Protein AF-A0A453IRC7-F1 (afdb_monomer)

pLDDT: mean 79.13, std 9.06, range [47.94, 93.06]

Secondary structure (DSSP, 8-state):
----SHHHHHHHHHHHHHHHHHSHHHHHHS-HHHHHHHHHHHHHHH--HHHHHHHHHH-HHHHHHHHHHHHHHHHH-HHHHHHHHHHHHHHHHHHHH-

Foldseek 3Di:
DDDPDPVVVVVVVVVVVVCCVVCVVVVVVPPVVVVVVVVVVVVVVVDDVVVLVVCVVPDVQLNVLVVQLVVCCVPPNNVRSVVSSCVSVVVVVVVVVD

Solvent-accessible surface area (backbone atoms only — not comparable to full-atom values): 5596 Å² total; per-residue (Å²): 142,84,72,94,45,75,66,51,57,52,52,51,52,52,50,53,53,50,44,56,71,72,38,46,72,55,58,73,70,49,56,68,67,58,58,50,50,53,50,52,52,52,52,56,71,66,58,57,63,67,60,56,52,51,41,53,73,74,37,68,65,62,40,50,34,53,52,48,19,54,52,27,31,76,74,70,36,64,70,54,7,49,53,53,31,52,52,49,53,55,52,49,56,54,64,77,75,107

InterPro domains:
  IPR001902 SLC26A/SulP transporter [PTHR11814] (1-95)
  IPR011547 SLC26A/SulP transporter domain [PF00916] (1-67)

Mean predicted aligned error: 9.51 Å

Structure (mmCIF, N/CA/C/O backbone):
data_AF-A0A453IRC7-F1
#
_entry.id   AF-A0A453IRC7-F1
#
loop_
_atom_site.group_PDB
_atom_site.id
_atom_site.type_symbol
_atom_site.label_atom_id
_atom_site.label_alt_id
_atom_site.label_comp_id
_atom_site.label_asym_id
_atom_site.label_entity_id
_atom_site.label_seq_id
_atom_site.pdbx_PDB_ins_code
_atom_site.Cartn_x
_atom_site.Cartn_y
_atom_site.Cartn_z
_atom_site.occupancy
_atom_site.B_iso_or_equiv
_atom_site.auth_seq_id
_atom_site.auth_comp_id
_atom_site.auth_asym_id
_atom_site.auth_atom_id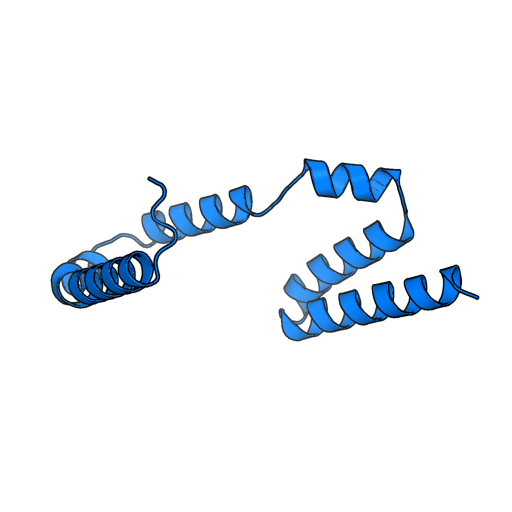
_atom_site.pdbx_PDB_model_num
ATOM 1 N N . ALA A 1 1 ? 6.939 -11.028 17.609 1.00 51.56 1 ALA A N 1
ATOM 2 C CA . ALA A 1 1 ? 5.668 -11.768 17.472 1.00 51.56 1 ALA A CA 1
ATOM 3 C C . ALA A 1 1 ? 5.768 -12.652 16.233 1.00 51.56 1 ALA A C 1
ATOM 5 O O . ALA A 1 1 ? 5.723 -12.138 15.128 1.00 51.56 1 ALA A O 1
ATOM 6 N N . GLY A 1 2 ? 6.063 -13.942 16.407 1.00 52.72 2 GLY A N 1
ATOM 7 C CA . GLY A 1 2 ? 6.517 -14.823 15.322 1.00 52.72 2 GLY A CA 1
ATOM 8 C C . GLY A 1 2 ? 5.947 -16.233 15.419 1.00 52.72 2 GLY A C 1
ATOM 9 O O . GLY A 1 2 ? 6.698 -17.199 15.374 1.00 52.72 2 GLY A O 1
ATOM 10 N N . CYS A 1 3 ? 4.629 -16.365 15.572 1.00 47.94 3 CYS A N 1
ATOM 11 C CA . CYS A 1 3 ? 3.955 -17.655 15.426 1.00 47.94 3 CYS A CA 1
ATOM 12 C C . CYS A 1 3 ? 3.404 -17.783 14.000 1.00 47.94 3 CYS A C 1
ATOM 14 O O . CYS A 1 3 ? 2.348 -17.252 13.681 1.00 47.94 3 CYS A O 1
ATOM 16 N N . LYS A 1 4 ? 4.130 -18.507 13.140 1.00 61.62 4 LYS A N 1
ATOM 17 C CA . LYS A 1 4 ? 3.727 -18.886 11.770 1.00 61.62 4 LYS A CA 1
ATOM 18 C C . LYS A 1 4 ? 2.777 -20.099 11.752 1.00 61.62 4 LYS A C 1
ATOM 20 O O . LYS A 1 4 ? 2.885 -20.963 10.889 1.00 61.62 4 LYS A O 1
ATOM 25 N N . THR A 1 5 ? 1.890 -20.230 12.734 1.00 78.25 5 THR A N 1
ATOM 26 C CA . THR A 1 5 ? 0.959 -21.367 12.809 1.00 78.25 5 THR A CA 1
ATOM 27 C C . THR A 1 5 ? -0.432 -20.943 12.352 1.00 78.25 5 THR A C 1
ATOM 29 O O . THR A 1 5 ? -0.856 -19.817 12.604 1.00 78.25 5 THR A O 1
ATOM 32 N N . ALA A 1 6 ? -1.172 -21.851 11.704 1.00 73.75 6 ALA A N 1
ATOM 33 C CA . ALA A 1 6 ? -2.551 -21.607 11.255 1.00 73.75 6 ALA A CA 1
ATOM 34 C C . ALA A 1 6 ? -3.465 -21.118 12.397 1.00 73.75 6 ALA A C 1
ATOM 36 O O . ALA A 1 6 ? -4.369 -20.316 12.178 1.00 73.75 6 ALA A O 1
ATOM 37 N N . ILE A 1 7 ? -3.155 -21.526 13.631 1.00 79.88 7 ILE A N 1
ATOM 38 C CA . ILE A 1 7 ? -3.826 -21.092 14.860 1.00 79.88 7 ILE A CA 1
ATOM 39 C C . ILE A 1 7 ? -3.727 -19.566 15.041 1.00 79.88 7 ILE A C 1
ATOM 41 O O . ILE A 1 7 ? -4.702 -18.948 15.452 1.00 79.88 7 ILE A O 1
ATOM 45 N N . SER A 1 8 ? -2.610 -18.928 14.671 1.00 81.00 8 SER A N 1
ATOM 46 C CA . SER A 1 8 ? -2.466 -17.465 14.746 1.00 81.00 8 SER A CA 1
ATOM 47 C C . SER A 1 8 ? -3.433 -16.739 13.809 1.00 81.00 8 SER A C 1
ATOM 49 O O . SER A 1 8 ? -3.982 -15.706 14.186 1.00 81.00 8 SER A O 1
ATOM 51 N N . ASN A 1 9 ? -3.664 -17.275 12.606 1.00 85.19 9 ASN A N 1
ATOM 52 C CA . ASN A 1 9 ? -4.616 -16.685 11.664 1.00 85.19 9 ASN A CA 1
ATOM 53 C C . ASN A 1 9 ? -6.060 -16.863 12.157 1.00 85.19 9 ASN A C 1
ATOM 55 O O . ASN A 1 9 ? -6.867 -15.942 12.078 1.00 85.19 9 ASN A O 1
ATOM 59 N N . VAL A 1 10 ? -6.365 -18.025 12.744 1.00 87.62 10 VAL A N 1
ATOM 60 C CA . VAL A 1 10 ? -7.675 -18.300 13.353 1.00 87.62 10 VAL A CA 1
ATOM 61 C C . VAL A 1 10 ? -7.948 -17.350 14.521 1.00 87.62 10 VAL A C 1
ATOM 63 O O . VAL A 1 10 ? -9.015 -16.747 14.575 1.00 87.62 10 VAL A O 1
ATOM 66 N N . VAL A 1 11 ? -6.982 -17.149 15.423 1.00 89.25 11 VAL A N 1
ATOM 67 C CA . VAL A 1 11 ? -7.125 -16.203 16.543 1.00 89.25 11 VAL A CA 1
ATOM 68 C C . VAL A 1 11 ? -7.306 -14.774 16.032 1.0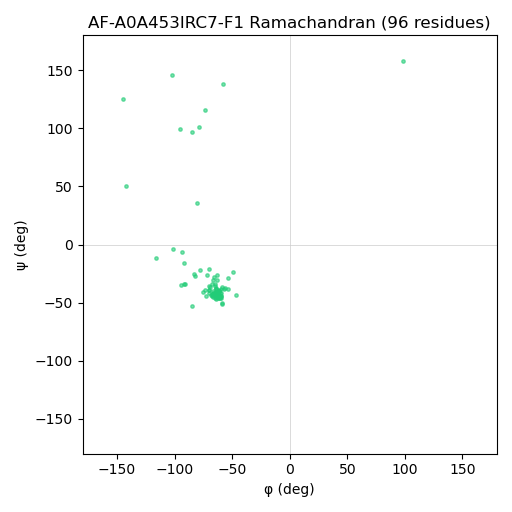0 89.25 11 VAL A C 1
ATOM 70 O O . VAL A 1 11 ? -8.190 -14.073 16.516 1.00 89.25 11 VAL A O 1
ATOM 73 N N . MET A 1 12 ? -6.539 -14.349 15.024 1.00 88.88 12 MET A N 1
ATOM 74 C CA . MET A 1 12 ? -6.701 -13.025 14.417 1.00 88.88 12 MET A CA 1
ATOM 75 C C . MET A 1 12 ? -8.104 -12.842 13.821 1.00 88.88 12 MET A C 1
ATOM 77 O O . MET A 1 12 ? -8.748 -11.832 14.094 1.00 88.88 12 MET A O 1
ATOM 81 N N . ALA A 1 13 ? -8.610 -13.825 13.072 1.00 88.56 13 ALA A N 1
ATOM 82 C CA . ALA A 1 13 ? -9.948 -13.778 12.487 1.00 88.56 13 ALA A CA 1
ATOM 83 C C . ALA A 1 13 ? -11.055 -13.742 13.555 1.00 88.56 13 ALA A C 1
ATOM 85 O O . ALA A 1 13 ? -11.992 -12.954 13.436 1.00 88.56 13 ALA A O 1
ATOM 86 N N . ILE A 1 14 ? -10.929 -14.535 14.627 1.00 91.38 14 ILE A N 1
ATOM 87 C CA . ILE A 1 14 ? -11.872 -14.531 15.757 1.00 91.38 14 ILE A CA 1
ATOM 88 C C . ILE A 1 14 ? -11.873 -13.167 16.451 1.00 91.38 14 ILE A C 1
ATOM 90 O O . ILE A 1 14 ? -12.941 -12.624 16.727 1.00 91.38 14 ILE A O 1
ATOM 94 N N . VAL A 1 15 ? -10.695 -12.589 16.698 1.00 90.25 15 VAL A N 1
ATOM 95 C CA . VAL A 1 15 ? -10.566 -11.259 17.305 1.00 90.25 15 VAL A CA 1
ATOM 96 C C . VAL A 1 15 ? -11.195 -10.193 16.409 1.00 90.25 15 VAL A C 1
ATOM 98 O O . VAL A 1 15 ? -11.966 -9.384 16.911 1.00 90.25 15 VAL A O 1
ATOM 101 N N . VAL A 1 16 ? -10.940 -10.216 15.096 1.00 89.25 16 VAL A N 1
ATOM 102 C CA . VAL A 1 16 ? -11.569 -9.292 14.133 1.00 89.25 16 VAL A CA 1
ATOM 103 C C . VAL A 1 16 ? -13.091 -9.465 14.099 1.00 89.25 16 VAL A C 1
ATOM 105 O O . VAL A 1 16 ? -13.827 -8.484 14.046 1.00 89.25 16 VAL A O 1
ATOM 108 N N . MET A 1 17 ? -13.595 -10.696 14.169 1.00 87.69 17 MET A N 1
ATOM 109 C CA . MET A 1 17 ? -15.036 -10.946 14.200 1.00 87.69 17 MET A CA 1
ATOM 110 C C . MET A 1 17 ? -15.680 -10.424 15.492 1.00 87.69 17 MET A C 1
ATOM 112 O O . MET A 1 17 ? -16.732 -9.789 15.442 1.00 87.69 17 MET A O 1
ATOM 116 N N . LEU A 1 18 ? -15.030 -10.628 16.640 1.00 87.38 18 LEU A N 1
ATOM 117 C CA . LEU A 1 18 ? -15.461 -10.084 17.930 1.00 87.38 18 LEU A CA 1
ATOM 118 C C . LEU A 1 18 ? -15.422 -8.554 17.952 1.00 87.38 18 LEU A C 1
ATOM 120 O O . LEU A 1 18 ? -16.373 -7.939 18.436 1.00 87.38 18 LEU A O 1
ATOM 124 N N . THR A 1 19 ? -14.375 -7.924 17.411 1.00 86.19 19 THR A N 1
ATOM 125 C CA . THR A 1 19 ? -14.312 -6.459 17.328 1.00 86.19 19 THR A CA 1
ATOM 126 C C . THR A 1 19 ? -15.398 -5.922 16.408 1.00 86.19 19 THR A C 1
ATOM 128 O O . THR A 1 19 ? -16.080 -4.978 16.782 1.00 86.19 19 THR A O 1
ATOM 131 N N . LEU A 1 20 ? -15.659 -6.547 15.261 1.00 82.50 20 LEU A N 1
ATOM 132 C CA . LEU A 1 20 ? -16.749 -6.125 14.384 1.00 82.50 20 LEU A CA 1
ATOM 133 C C . LEU A 1 20 ? -18.134 -6.254 15.025 1.00 82.50 20 LEU A C 1
ATOM 135 O O . LEU A 1 20 ? -19.009 -5.499 14.625 1.00 82.50 20 LEU A O 1
ATOM 139 N N . LEU A 1 21 ? -18.344 -7.150 15.996 1.00 81.81 21 LEU A N 1
ATOM 140 C CA . LEU A 1 21 ? -19.643 -7.385 16.650 1.00 81.81 21 LEU A CA 1
ATOM 141 C C . LEU A 1 21 ? -19.838 -6.534 17.923 1.00 81.81 21 LEU A C 1
ATOM 143 O O . LEU A 1 21 ? -20.946 -6.081 18.195 1.00 81.81 21 LEU A O 1
ATOM 147 N N . LEU A 1 22 ? -18.766 -6.272 18.684 1.00 76.94 22 LEU A N 1
ATOM 148 C CA . LEU A 1 22 ? -18.784 -5.430 19.896 1.00 76.94 22 LEU A CA 1
ATOM 149 C C . LEU A 1 22 ? -18.494 -3.945 19.619 1.00 76.94 22 LEU A C 1
ATOM 151 O O . LEU A 1 22 ? -19.026 -3.072 20.301 1.00 76.94 22 LEU A O 1
ATOM 155 N N . VAL A 1 23 ? -17.636 -3.648 18.640 1.00 73.31 23 VAL A N 1
ATOM 156 C CA . VAL A 1 23 ? -17.113 -2.303 18.322 1.00 73.31 23 VAL A CA 1
ATOM 157 C C . VAL A 1 23 ? -17.839 -1.693 17.111 1.00 73.31 23 VAL A C 1
ATOM 159 O O . VAL A 1 23 ? -17.639 -0.522 16.806 1.00 73.31 23 VAL A O 1
ATOM 162 N N . THR A 1 24 ? -18.761 -2.405 16.450 1.00 70.88 24 THR A N 1
ATOM 163 C CA . THR A 1 24 ? -19.663 -1.826 15.426 1.00 70.88 24 THR A CA 1
ATOM 164 C C . THR A 1 24 ? -20.324 -0.503 15.838 1.00 70.88 24 THR A C 1
ATOM 166 O O . THR A 1 24 ? -20.336 0.414 15.012 1.00 70.88 24 THR A O 1
ATOM 169 N N . PRO A 1 25 ? -20.846 -0.326 17.076 1.00 66.06 25 PRO A N 1
ATOM 170 C CA . PRO A 1 25 ? -21.391 0.969 17.482 1.00 66.06 25 PRO A CA 1
ATOM 171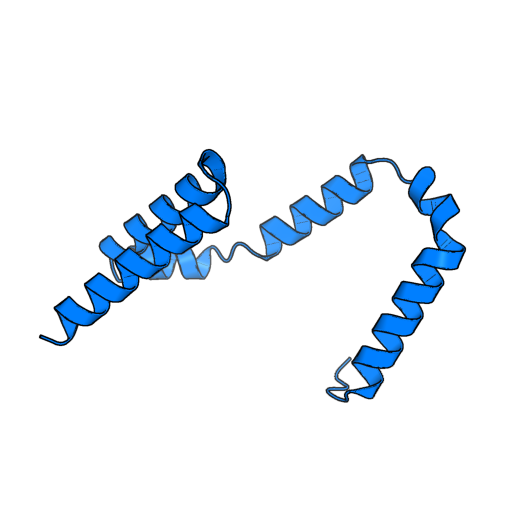 C C . PRO A 1 25 ? -20.314 2.060 17.535 1.00 66.06 25 PRO A C 1
ATOM 173 O O . PRO A 1 25 ? -20.592 3.194 17.162 1.00 66.06 25 PRO A O 1
ATOM 176 N N . LEU A 1 26 ? -19.077 1.724 17.910 1.00 63.53 26 LEU A N 1
ATOM 177 C CA . LEU A 1 26 ? -17.927 2.637 17.933 1.00 63.53 26 LEU A CA 1
ATOM 178 C C . LEU A 1 26 ? -17.450 3.023 16.522 1.00 63.53 26 LEU A C 1
ATOM 180 O O . LEU A 1 26 ? -17.105 4.183 16.299 1.00 63.53 26 LEU A O 1
ATOM 184 N N . PHE A 1 27 ? -17.503 2.112 15.543 1.00 60.16 27 PHE A N 1
ATOM 185 C CA . PHE A 1 27 ? -17.183 2.431 14.142 1.00 60.16 27 PHE A CA 1
ATOM 186 C C . PHE A 1 27 ? -18.142 3.466 13.540 1.00 60.16 27 PHE A C 1
ATOM 188 O O . PHE A 1 27 ? -17.712 4.283 12.732 1.00 60.16 27 PHE A O 1
ATOM 195 N N . LYS A 1 28 ? -19.407 3.511 13.982 1.00 64.50 28 LYS A N 1
ATOM 196 C CA . LYS A 1 28 ? -20.367 4.540 13.545 1.00 64.50 28 LYS A CA 1
ATOM 197 C C . LYS A 1 28 ? -19.999 5.950 14.031 1.00 64.50 28 LYS A C 1
ATOM 199 O O . LYS A 1 28 ? -20.304 6.924 13.352 1.00 64.50 28 LYS A O 1
ATOM 204 N N . TYR A 1 29 ? -19.354 6.056 15.193 1.00 64.31 29 TYR A N 1
ATOM 205 C CA . TYR A 1 29 ? -18.889 7.328 15.763 1.00 64.31 29 TYR A CA 1
ATOM 206 C C . TYR A 1 29 ? -17.446 7.664 15.394 1.00 64.31 29 TYR A C 1
ATOM 208 O O . TYR A 1 29 ? -16.971 8.752 15.718 1.00 64.31 29 TYR A O 1
ATOM 216 N N . THR A 1 30 ? -16.735 6.747 14.738 1.00 67.31 30 THR A N 1
ATOM 217 C CA . THR A 1 30 ? -15.360 6.994 14.323 1.00 67.31 30 THR A CA 1
ATOM 218 C C . THR A 1 30 ? -15.397 7.969 13.148 1.00 67.31 30 THR A C 1
ATOM 220 O O . THR A 1 30 ? -15.949 7.630 12.101 1.00 67.31 30 THR A O 1
ATOM 223 N N . PRO A 1 31 ? -14.851 9.190 13.285 1.00 77.44 31 PRO A N 1
ATOM 224 C CA . PRO A 1 31 ? -14.831 10.140 12.186 1.00 77.44 31 PRO A CA 1
ATOM 225 C C . PRO A 1 31 ? -14.110 9.529 10.983 1.00 77.44 31 PRO A C 1
ATOM 227 O O . PRO A 1 31 ? -13.034 8.942 11.132 1.00 77.44 31 PRO A O 1
ATOM 230 N N . ASN A 1 32 ? -14.662 9.738 9.783 1.00 81.44 32 ASN A N 1
ATOM 231 C CA . ASN A 1 32 ? -14.064 9.307 8.510 1.00 81.44 32 ASN A CA 1
ATOM 232 C C . A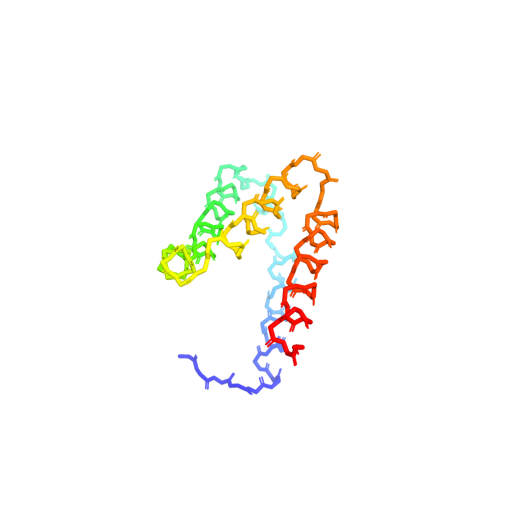SN A 1 32 ? -12.585 9.718 8.375 1.00 81.44 32 ASN A C 1
ATOM 234 O O . ASN A 1 32 ? -11.829 9.064 7.664 1.00 81.44 32 ASN A O 1
ATOM 238 N N . ALA A 1 33 ? -12.158 10.761 9.093 1.00 86.19 33 ALA A N 1
ATOM 239 C CA . ALA A 1 33 ? -10.769 11.195 9.189 1.00 86.19 33 ALA A CA 1
ATOM 240 C C . ALA A 1 33 ? -9.808 10.100 9.692 1.00 86.19 33 ALA A C 1
ATOM 242 O O . ALA A 1 33 ? -8.694 9.989 9.185 1.00 86.19 33 ALA A O 1
ATOM 243 N N . ILE A 1 34 ? -10.220 9.269 10.656 1.00 89.56 34 ILE A N 1
ATOM 244 C CA . ILE A 1 34 ? -9.360 8.2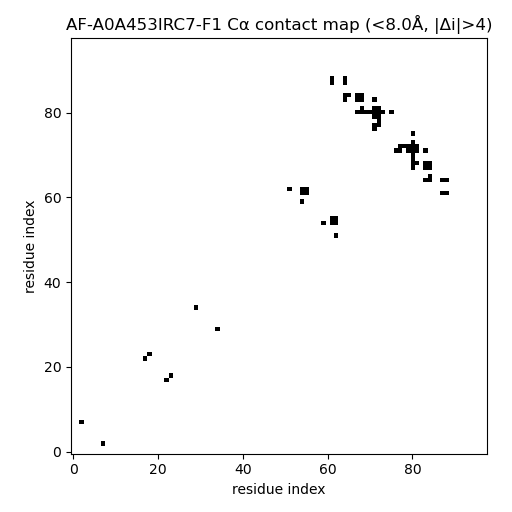10 11.208 1.00 89.56 34 ILE A CA 1
ATOM 245 C C . ILE A 1 34 ? -9.205 7.078 10.193 1.00 89.56 34 ILE A C 1
ATOM 247 O O . ILE A 1 34 ? -8.085 6.638 9.940 1.00 89.56 34 ILE A O 1
ATOM 251 N N . LEU A 1 35 ? -10.302 6.653 9.556 1.00 89.25 35 LEU A N 1
ATOM 252 C CA . LEU A 1 35 ? -10.244 5.634 8.503 1.00 89.25 35 LEU A CA 1
ATOM 253 C C . LEU A 1 35 ? -9.407 6.123 7.315 1.00 89.25 35 LEU A C 1
ATOM 255 O O . LEU A 1 35 ? -8.559 5.383 6.824 1.00 89.25 35 LEU A O 1
ATOM 259 N N . ALA A 1 36 ? -9.587 7.380 6.899 1.00 89.81 36 ALA A N 1
ATOM 260 C CA . ALA A 1 36 ? -8.795 7.981 5.830 1.00 89.81 36 ALA A CA 1
ATOM 261 C C . ALA A 1 36 ? -7.297 8.011 6.172 1.00 89.81 36 ALA A C 1
ATOM 263 O O . ALA A 1 36 ? -6.477 7.632 5.341 1.00 89.81 36 ALA A O 1
ATOM 264 N N . SER A 1 37 ? -6.937 8.389 7.403 1.00 92.25 37 SER A N 1
ATOM 265 C CA . SER A 1 37 ? -5.544 8.395 7.869 1.00 92.25 37 SER A CA 1
ATOM 266 C C . SER A 1 37 ? -4.906 7.001 7.816 1.00 92.25 37 SER A C 1
ATOM 268 O O . SER A 1 37 ? -3.798 6.843 7.304 1.00 92.25 37 SER A O 1
ATOM 270 N N . ILE A 1 38 ? -5.632 5.967 8.261 1.00 92.50 38 ILE A N 1
ATOM 271 C CA . ILE A 1 38 ? -5.158 4.576 8.210 1.00 92.50 38 ILE A CA 1
ATOM 272 C C . ILE A 1 38 ? -4.942 4.124 6.759 1.00 92.50 38 ILE A C 1
ATOM 274 O O . ILE A 1 38 ? -3.910 3.523 6.464 1.00 92.50 38 ILE A O 1
ATOM 278 N N . ILE A 1 39 ? -5.873 4.437 5.851 1.00 92.25 39 ILE A N 1
ATOM 279 C CA . ILE A 1 39 ? -5.755 4.082 4.428 1.00 92.25 39 ILE A CA 1
ATOM 280 C C . ILE A 1 39 ? -4.556 4.792 3.790 1.00 92.25 39 ILE A C 1
ATOM 282 O O . ILE A 1 39 ? -3.759 4.140 3.121 1.00 92.25 39 ILE A O 1
ATOM 286 N N . ILE A 1 40 ? -4.385 6.098 4.019 1.00 93.06 40 ILE A N 1
ATOM 287 C CA . ILE A 1 40 ? -3.255 6.861 3.467 1.00 93.06 40 ILE A CA 1
ATOM 288 C C . ILE A 1 40 ? -1.929 6.282 3.967 1.00 93.06 40 ILE A C 1
ATOM 290 O O . ILE A 1 40 ? -1.037 6.033 3.161 1.00 93.06 40 ILE A O 1
ATOM 294 N N . ASN A 1 41 ? -1.809 6.000 5.266 1.00 92.62 41 ASN A N 1
ATOM 295 C CA . ASN A 1 41 ? -0.600 5.396 5.822 1.00 92.62 41 ASN A CA 1
ATOM 296 C C . ASN A 1 41 ? -0.323 4.001 5.233 1.00 92.62 41 ASN A C 1
ATOM 298 O O . ASN A 1 41 ? 0.819 3.684 4.911 1.00 92.62 41 ASN A O 1
ATOM 302 N N . ALA A 1 42 ? -1.361 3.181 5.044 1.00 92.50 42 ALA A N 1
ATOM 303 C CA . ALA A 1 42 ? -1.225 1.866 4.425 1.00 92.50 42 ALA A CA 1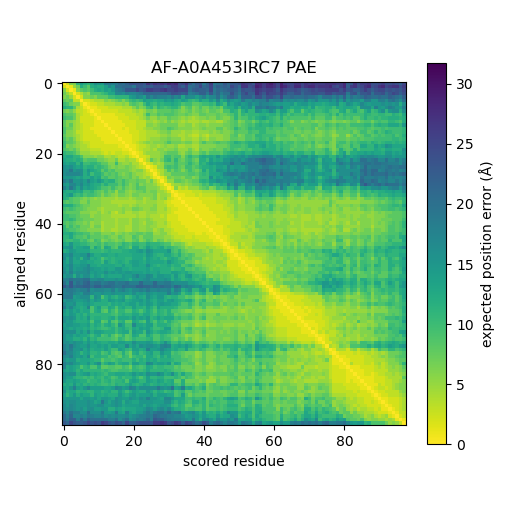
ATOM 304 C C . ALA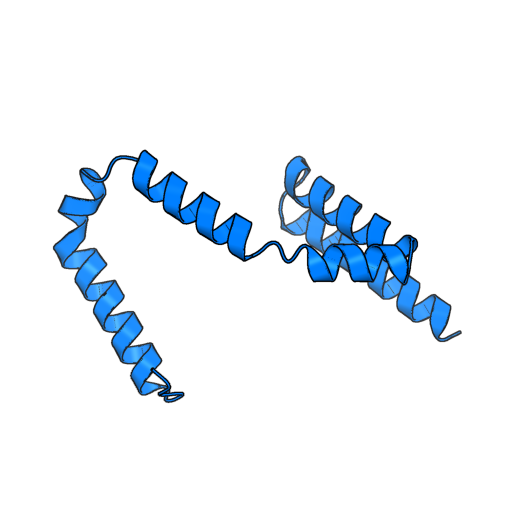 A 1 42 ? -0.756 1.957 2.963 1.00 92.50 42 ALA A C 1
ATOM 306 O O . ALA A 1 42 ? 0.135 1.210 2.568 1.00 92.50 42 ALA A O 1
ATOM 307 N N . VAL A 1 43 ? -1.303 2.889 2.173 1.00 88.62 43 VAL A N 1
ATOM 308 C CA . VAL A 1 43 ? -0.889 3.105 0.776 1.00 88.62 43 VAL A CA 1
ATOM 309 C C . VAL A 1 43 ? 0.541 3.631 0.706 1.00 88.62 43 VAL A C 1
ATOM 311 O O . VAL A 1 43 ? 1.337 3.110 -0.067 1.00 88.62 43 VAL A O 1
ATOM 314 N N . VAL A 1 44 ? 0.902 4.614 1.536 1.00 88.00 44 VAL A N 1
ATOM 315 C CA . VAL A 1 44 ? 2.269 5.158 1.579 1.00 88.00 44 VAL A CA 1
ATOM 316 C C . VAL A 1 44 ? 3.275 4.081 1.983 1.00 88.00 44 VAL A C 1
ATOM 318 O O . VAL A 1 44 ? 4.339 4.000 1.381 1.00 88.00 44 VAL A O 1
ATOM 321 N N . SER A 1 45 ? 2.928 3.220 2.943 1.00 86.56 45 SER A N 1
ATOM 322 C CA . SER A 1 45 ? 3.781 2.099 3.348 1.00 86.56 45 SER A CA 1
ATOM 323 C C . SER A 1 45 ? 3.886 0.996 2.291 1.00 86.56 45 SER A C 1
ATOM 325 O O . SER A 1 45 ? 4.815 0.196 2.364 1.00 86.56 45 SER A O 1
ATOM 327 N N . LEU A 1 46 ? 2.936 0.911 1.357 1.00 85.31 46 LEU A N 1
ATOM 328 C CA . LEU A 1 46 ? 2.966 -0.057 0.262 1.00 85.31 46 LEU A CA 1
ATOM 329 C C . LEU A 1 46 ? 3.831 0.429 -0.913 1.00 85.31 46 LEU A C 1
ATOM 331 O O . LEU A 1 46 ? 4.341 -0.391 -1.673 1.00 85.31 46 LEU A O 1
ATOM 335 N N . VAL A 1 47 ? 3.995 1.748 -1.073 1.00 81.75 47 VAL A N 1
ATOM 336 C CA . VAL A 1 47 ? 4.836 2.336 -2.124 1.00 81.75 47 VAL A CA 1
ATOM 337 C C . VAL A 1 47 ? 6.305 2.249 -1.716 1.00 81.75 47 VAL A C 1
ATOM 339 O O . VAL A 1 47 ? 6.815 3.062 -0.947 1.00 81.75 47 VAL A O 1
ATOM 342 N N . ASP A 1 48 ? 6.997 1.262 -2.277 1.00 82.44 48 ASP A N 1
ATOM 343 C CA . ASP A 1 48 ? 8.438 1.098 -2.127 1.00 82.44 48 ASP A CA 1
ATOM 344 C C . ASP A 1 48 ? 9.186 1.953 -3.169 1.00 82.44 48 ASP A C 1
ATOM 346 O O . ASP A 1 48 ? 9.335 1.594 -4.342 1.00 82.44 48 ASP A O 1
ATOM 350 N N . TYR A 1 49 ? 9.624 3.139 -2.740 1.00 78.50 49 TYR A N 1
ATOM 351 C CA . TYR A 1 49 ? 10.352 4.083 -3.594 1.00 78.50 49 TYR A CA 1
ATOM 352 C C . TYR A 1 49 ? 11.725 3.559 -4.037 1.00 78.50 49 TYR A C 1
ATOM 354 O O . TYR A 1 49 ? 12.208 3.939 -5.106 1.00 78.50 49 TYR A O 1
ATOM 362 N N . GLU A 1 50 ? 12.356 2.694 -3.240 1.00 78.50 50 GLU A N 1
ATOM 363 C CA . GLU A 1 50 ? 13.669 2.123 -3.543 1.00 78.50 50 GLU A CA 1
ATOM 364 C C . GLU A 1 50 ? 13.573 1.186 -4.751 1.00 78.50 50 GLU A C 1
ATOM 366 O O . GLU A 1 50 ? 14.349 1.303 -5.704 1.00 78.50 50 GLU A O 1
ATOM 371 N N .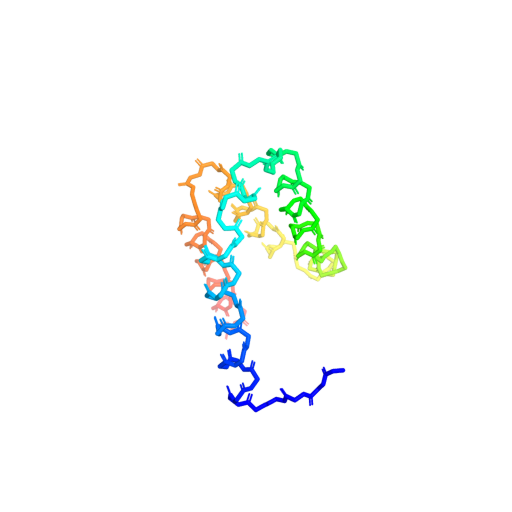 THR A 1 51 ? 12.535 0.347 -4.772 1.00 74.00 51 THR A N 1
ATOM 372 C CA . THR A 1 51 ? 12.217 -0.540 -5.897 1.00 74.00 51 THR A CA 1
ATOM 373 C C . THR A 1 51 ? 11.913 0.265 -7.164 1.00 74.00 51 THR A C 1
ATOM 375 O O . THR A 1 51 ? 12.441 -0.044 -8.233 1.00 74.00 51 THR A O 1
ATOM 378 N N . ALA A 1 52 ? 11.126 1.341 -7.064 1.00 75.88 52 ALA A N 1
ATOM 379 C CA . ALA A 1 52 ? 10.812 2.197 -8.212 1.00 75.88 52 ALA A CA 1
ATOM 380 C C . ALA A 1 52 ? 12.068 2.853 -8.821 1.00 75.88 52 ALA A C 1
ATOM 382 O O . ALA A 1 52 ? 12.204 2.924 -10.046 1.00 75.88 52 ALA A O 1
ATOM 383 N N . TYR A 1 53 ? 13.007 3.299 -7.981 1.00 76.75 53 TYR A N 1
ATOM 384 C CA . TYR A 1 53 ? 14.267 3.888 -8.437 1.00 76.75 53 TYR A CA 1
ATOM 385 C C . TYR A 1 53 ? 15.205 2.849 -9.069 1.00 76.75 53 TYR A C 1
ATOM 387 O O . TYR A 1 53 ? 15.854 3.129 -10.082 1.00 76.75 53 TYR A O 1
ATOM 395 N N . LEU A 1 54 ? 15.257 1.640 -8.506 1.00 77.56 54 LEU A N 1
ATOM 396 C CA . LEU A 1 54 ? 16.056 0.540 -9.040 1.00 77.56 54 LEU A CA 1
ATOM 397 C C . LEU A 1 54 ? 15.550 0.122 -10.428 1.00 77.56 54 LEU A C 1
ATOM 399 O O . LEU A 1 54 ? 16.356 0.023 -11.353 1.00 77.56 54 LEU A O 1
ATOM 403 N N . ILE A 1 55 ? 14.230 -0.009 -10.606 1.00 75.19 55 ILE A N 1
ATOM 404 C CA . ILE A 1 55 ? 13.613 -0.308 -11.910 1.00 75.19 55 ILE A CA 1
ATOM 405 C C . ILE A 1 55 ? 13.930 0.791 -12.928 1.00 75.19 55 ILE A C 1
ATOM 407 O O . ILE A 1 55 ? 14.370 0.479 -14.032 1.00 75.19 55 ILE A O 1
ATOM 411 N N . TRP A 1 56 ? 13.809 2.072 -12.551 1.00 71.25 56 TRP A N 1
ATOM 412 C CA . TRP A 1 56 ? 14.145 3.191 -13.443 1.00 71.25 56 TRP A CA 1
ATOM 413 C C . TRP A 1 56 ? 15.587 3.113 -13.973 1.00 71.25 56 TRP A C 1
ATOM 415 O O . TRP A 1 56 ? 15.855 3.489 -15.117 1.00 71.25 56 TRP A O 1
ATOM 425 N N . LYS A 1 57 ? 16.536 2.662 -13.144 1.00 68.25 57 LYS A N 1
ATOM 426 C CA . LYS A 1 57 ? 17.958 2.602 -13.506 1.00 68.25 57 LYS A CA 1
ATOM 427 C C . LYS A 1 57 ? 18.324 1.355 -14.320 1.00 68.25 57 LYS A C 1
ATOM 429 O O . LYS A 1 57 ? 19.302 1.411 -15.062 1.00 68.25 57 LYS A O 1
ATOM 434 N N . VAL A 1 58 ? 17.582 0.258 -14.160 1.00 71.56 58 VAL A N 1
ATOM 435 C CA . VAL A 1 58 ? 17.847 -1.025 -14.831 1.00 71.56 58 VAL A CA 1
ATOM 436 C C . VAL A 1 58 ? 17.226 -1.059 -16.225 1.00 71.56 58 VAL A C 1
ATOM 438 O O . VAL A 1 58 ? 17.954 -1.308 -17.183 1.00 71.56 58 VAL A O 1
ATOM 441 N N . ASP A 1 59 ? 15.928 -0.763 -16.358 1.00 70.56 59 ASP A N 1
ATOM 442 C CA . ASP A 1 59 ? 15.245 -0.826 -17.652 1.00 70.56 59 ASP A CA 1
ATOM 443 C C . ASP A 1 59 ? 14.174 0.266 -17.812 1.00 70.56 59 ASP A C 1
ATOM 445 O O . ASP A 1 59 ? 13.246 0.423 -17.013 1.00 70.56 59 ASP A O 1
ATOM 449 N N . LYS A 1 60 ? 14.297 1.046 -18.890 1.00 70.12 60 LYS A N 1
ATOM 450 C CA . LYS A 1 60 ? 13.388 2.160 -19.199 1.00 70.12 60 LYS A CA 1
ATOM 451 C C . LYS A 1 60 ? 12.003 1.679 -19.647 1.00 70.12 60 LYS A C 1
ATOM 453 O O . LYS A 1 60 ? 11.034 2.422 -19.481 1.00 70.12 60 LYS A O 1
ATOM 458 N N . MET A 1 61 ? 11.907 0.472 -20.210 1.00 69.31 61 MET A N 1
ATOM 459 C CA . MET A 1 61 ? 10.652 -0.105 -20.703 1.00 69.31 61 MET A CA 1
ATOM 460 C C . MET A 1 61 ? 9.774 -0.590 -19.546 1.00 69.31 61 MET A C 1
ATOM 462 O O . MET A 1 61 ? 8.573 -0.310 -19.533 1.00 69.31 61 MET A O 1
ATOM 466 N N . ASP A 1 62 ? 10.373 -1.219 -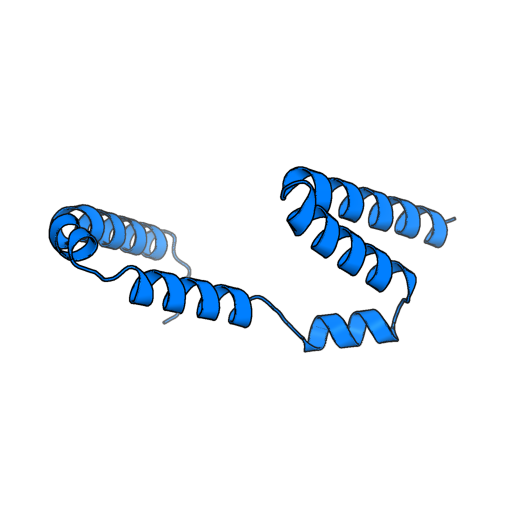18.532 1.00 75.62 62 ASP A N 1
ATOM 467 C CA . ASP A 1 62 ? 9.653 -1.638 -17.323 1.00 75.62 62 ASP A CA 1
ATOM 468 C C . ASP A 1 62 ? 9.120 -0.437 -16.538 1.00 75.62 62 ASP A C 1
ATOM 470 O O . ASP A 1 62 ? 7.996 -0.464 -16.031 1.00 75.62 62 ASP A O 1
ATOM 474 N N . PHE A 1 63 ? 9.862 0.672 -16.516 1.00 76.38 63 PHE A N 1
ATOM 475 C CA . PHE A 1 63 ? 9.375 1.905 -15.908 1.00 76.38 63 PHE A CA 1
ATOM 476 C C . PHE A 1 63 ? 8.135 2.477 -16.628 1.00 76.38 63 PHE A C 1
ATOM 478 O O . PHE A 1 63 ? 7.177 2.904 -15.978 1.00 76.38 63 PHE A O 1
ATOM 485 N N . MET A 1 64 ? 8.109 2.445 -17.965 1.00 74.38 64 MET A N 1
ATOM 486 C CA . MET A 1 64 ? 6.932 2.841 -18.753 1.00 74.38 64 MET A CA 1
ATOM 487 C C . MET A 1 64 ? 5.733 1.918 -18.511 1.00 74.38 64 MET A C 1
ATOM 489 O O . MET A 1 64 ? 4.607 2.409 -18.427 1.00 74.38 64 MET A O 1
ATOM 493 N N . ALA A 1 65 ? 5.955 0.611 -18.350 1.00 77.44 65 ALA A N 1
ATOM 494 C CA . ALA A 1 65 ? 4.900 -0.339 -18.001 1.00 77.44 65 ALA A CA 1
ATOM 495 C C . ALA A 1 65 ? 4.309 -0.046 -16.614 1.00 77.44 65 ALA A C 1
ATOM 497 O O . ALA A 1 65 ? 3.092 -0.085 -16.441 1.00 77.44 65 ALA A O 1
ATOM 498 N N . LEU A 1 66 ? 5.155 0.304 -15.642 1.00 76.06 66 LEU A N 1
ATOM 499 C CA . LEU A 1 66 ? 4.758 0.603 -14.266 1.00 76.06 66 LEU A CA 1
ATOM 500 C C . LEU A 1 66 ? 3.987 1.929 -14.171 1.00 76.06 66 LEU A C 1
ATOM 502 O O . LEU A 1 66 ? 2.936 1.988 -13.531 1.00 76.06 66 LEU A O 1
ATOM 506 N N . LEU A 1 67 ? 4.435 2.968 -14.887 1.00 79.94 67 LEU A N 1
ATOM 507 C CA . LEU A 1 67 ? 3.668 4.206 -15.059 1.00 79.94 67 LEU A CA 1
ATOM 508 C C . LEU A 1 67 ? 2.343 3.961 -15.784 1.00 79.94 67 LEU A C 1
ATOM 510 O O . LEU A 1 67 ? 1.308 4.464 -15.355 1.00 79.94 67 LEU A O 1
ATOM 514 N N . GLY A 1 68 ? 2.361 3.184 -16.867 1.00 79.50 68 GLY A N 1
ATOM 515 C CA . GLY A 1 68 ? 1.164 2.833 -17.627 1.00 79.50 68 GLY A CA 1
ATOM 516 C C . GLY A 1 68 ? 0.150 2.061 -16.785 1.00 79.50 68 GLY A C 1
ATOM 517 O O . GLY A 1 68 ? -1.043 2.345 -16.854 1.00 79.50 68 GLY A O 1
ATOM 518 N N . ALA A 1 69 ? 0.614 1.149 -15.931 1.00 80.50 69 ALA A N 1
ATOM 519 C CA . ALA A 1 69 ? -0.216 0.441 -14.968 1.00 80.50 69 ALA A CA 1
ATOM 520 C C . ALA A 1 69 ? -0.797 1.401 -13.924 1.00 80.50 69 ALA A C 1
ATOM 522 O O . ALA A 1 69 ? -2.000 1.373 -13.683 1.00 80.50 69 ALA A O 1
ATOM 523 N N . PHE A 1 70 ? 0.020 2.294 -13.357 1.00 79.75 70 PHE A N 1
ATOM 524 C CA . PHE A 1 70 ? -0.430 3.289 -12.381 1.00 79.75 70 PHE A CA 1
ATOM 525 C C . PHE A 1 70 ? -1.523 4.199 -12.958 1.00 79.75 70 PHE A C 1
ATOM 527 O O . PHE A 1 70 ? -2.606 4.318 -12.385 1.00 79.75 70 PHE A O 1
ATOM 534 N N . PHE A 1 71 ? -1.286 4.770 -14.141 1.00 82.38 71 PHE A N 1
ATOM 535 C CA . PHE A 1 71 ? -2.284 5.567 -14.851 1.00 82.38 71 PHE A CA 1
ATOM 536 C C . PHE A 1 71 ? -3.504 4.732 -15.264 1.00 82.38 71 PHE A C 1
ATOM 538 O O . PHE A 1 71 ? -4.632 5.207 -15.152 1.00 82.38 71 PHE A O 1
ATOM 545 N N . GLY A 1 72 ? -3.307 3.481 -15.679 1.00 82.06 72 GLY A N 1
ATOM 546 C CA . GLY A 1 72 ? -4.382 2.560 -16.044 1.00 82.06 72 GLY A CA 1
ATOM 547 C C . GLY A 1 72 ? -5.314 2.242 -14.875 1.00 82.06 72 GLY A C 1
ATOM 548 O O . GLY A 1 72 ? -6.531 2.286 -15.040 1.00 82.06 72 GLY A O 1
ATOM 549 N N . VAL A 1 73 ? -4.770 2.001 -13.679 1.00 82.00 73 VAL A N 1
ATOM 550 C CA . VAL A 1 73 ? -5.571 1.778 -12.465 1.00 82.00 73 VAL A CA 1
ATOM 551 C C . VAL A 1 73 ? -6.367 3.033 -12.096 1.00 82.00 73 VAL A C 1
ATOM 553 O O . VAL A 1 73 ? -7.551 2.918 -11.781 1.00 82.00 73 VAL A O 1
ATOM 556 N N . VAL A 1 74 ? -5.748 4.218 -12.169 1.00 83.81 74 VAL A N 1
ATOM 557 C CA . VAL A 1 74 ? -6.391 5.497 -11.816 1.00 83.81 74 VAL A CA 1
ATOM 558 C C . VAL A 1 74 ? -7.520 5.870 -12.786 1.00 83.81 74 VAL A C 1
ATOM 560 O O . VAL A 1 74 ? -8.551 6.365 -12.341 1.00 83.81 74 VAL A O 1
ATOM 563 N N . PHE A 1 75 ? -7.351 5.635 -14.093 1.00 80.56 75 PHE A N 1
ATOM 564 C CA . PHE A 1 75 ? -8.319 6.065 -15.113 1.00 80.56 75 PHE A CA 1
ATOM 565 C C . PHE A 1 75 ? -9.355 5.005 -15.507 1.00 80.56 75 PHE A C 1
ATOM 567 O O . PHE A 1 75 ? -10.485 5.368 -15.826 1.00 80.56 75 PHE A O 1
ATOM 574 N N . ALA A 1 76 ? -8.988 3.720 -15.535 1.00 75.94 76 ALA A N 1
ATOM 575 C CA . ALA A 1 76 ? -9.815 2.667 -16.129 1.00 75.94 76 ALA A CA 1
ATOM 576 C C . ALA A 1 76 ? -10.308 1.605 -15.132 1.00 75.94 76 ALA A C 1
ATOM 578 O O . ALA A 1 76 ? -11.241 0.883 -15.471 1.00 75.94 76 ALA A O 1
ATOM 579 N N . SER A 1 77 ? -9.777 1.563 -13.901 1.00 82.06 77 SER A N 1
ATOM 580 C CA . SER A 1 77 ? -9.956 0.533 -12.850 1.00 82.06 77 SER A CA 1
ATOM 581 C C . SER A 1 77 ? -8.814 -0.488 -12.775 1.00 82.06 77 SER A C 1
ATOM 583 O O . SER A 1 77 ? -8.069 -0.707 -13.733 1.00 82.06 77 SER A O 1
ATOM 585 N N . VAL A 1 78 ? -8.691 -1.131 -11.606 1.00 82.56 78 VAL A N 1
ATOM 586 C CA . VAL A 1 78 ? -7.595 -2.055 -11.253 1.00 82.56 78 VAL A CA 1
ATOM 587 C C . VAL A 1 78 ? -7.415 -3.182 -12.278 1.00 82.56 78 VAL A C 1
ATOM 589 O O . VAL A 1 78 ? -6.283 -3.522 -12.616 1.00 82.56 78 VAL A O 1
ATOM 592 N N . GLU A 1 79 ? -8.510 -3.718 -12.822 1.00 82.69 79 GLU A N 1
ATOM 593 C CA . GLU A 1 79 ? -8.479 -4.800 -13.817 1.00 82.69 79 GLU A CA 1
ATOM 594 C C . GLU A 1 79 ? -7.744 -4.400 -15.104 1.00 82.69 79 GLU A C 1
ATOM 596 O O . GLU A 1 79 ? -6.885 -5.140 -15.583 1.00 82.69 79 GLU A O 1
ATOM 601 N N . TYR A 1 80 ? -8.018 -3.209 -15.645 1.00 79.06 80 TYR A N 1
ATOM 602 C CA . TYR A 1 80 ? -7.395 -2.746 -16.889 1.00 79.06 80 TYR A CA 1
ATOM 603 C C . TYR A 1 80 ? -5.931 -2.350 -16.691 1.00 79.06 80 TYR A C 1
ATOM 605 O O . TYR A 1 80 ? -5.093 -2.675 -17.534 1.00 79.06 80 TYR A O 1
ATOM 613 N N . GLY A 1 81 ? -5.601 -1.703 -15.568 1.00 80.38 81 GLY A N 1
ATOM 614 C CA . GLY A 1 81 ? -4.213 -1.383 -15.225 1.00 80.38 81 GLY A CA 1
ATOM 615 C C . GLY A 1 81 ? -3.345 -2.639 -15.101 1.00 80.38 81 GLY A C 1
ATOM 616 O O . GLY A 1 81 ? -2.240 -2.685 -15.644 1.00 80.38 81 GLY A O 1
ATOM 617 N N . LEU A 1 82 ? -3.881 -3.695 -14.477 1.00 83.75 82 LEU A N 1
ATOM 618 C CA . LEU A 1 82 ? -3.202 -4.985 -14.361 1.00 83.75 82 LEU A CA 1
ATOM 619 C C . LEU A 1 82 ? -3.033 -5.677 -15.724 1.00 83.75 82 LEU A C 1
ATOM 621 O O . LEU A 1 82 ? -1.955 -6.189 -16.021 1.00 83.75 82 LEU A O 1
ATOM 625 N N . LEU A 1 83 ? -4.060 -5.659 -16.581 1.00 84.00 83 LEU A N 1
ATOM 626 C CA . LEU A 1 83 ? -3.990 -6.252 -17.924 1.00 84.00 83 LEU A CA 1
ATOM 627 C C . LEU A 1 83 ? -2.901 -5.610 -18.798 1.00 84.00 83 LEU A C 1
ATOM 629 O O . LEU A 1 83 ? -2.181 -6.321 -19.505 1.00 84.00 83 LEU A O 1
ATOM 633 N N . ILE A 1 84 ? -2.762 -4.282 -18.745 1.00 80.88 84 ILE A N 1
ATOM 634 C CA . ILE A 1 84 ? -1.722 -3.548 -19.483 1.00 80.88 84 ILE A CA 1
ATOM 635 C C . ILE A 1 84 ? -0.331 -3.903 -18.939 1.00 80.88 84 ILE A C 1
ATOM 637 O O . ILE A 1 84 ? 0.580 -4.174 -19.727 1.00 80.88 84 ILE A O 1
ATOM 641 N N . ALA A 1 85 ? -0.176 -3.975 -17.613 1.00 80.56 85 ALA A N 1
ATOM 642 C CA . ALA A 1 85 ? 1.088 -4.335 -16.969 1.00 80.56 85 ALA A CA 1
ATOM 643 C C . ALA A 1 85 ? 1.578 -5.723 -17.406 1.00 80.56 85 ALA A C 1
ATOM 645 O O . ALA A 1 85 ? 2.712 -5.862 -17.871 1.00 80.56 85 ALA A O 1
ATOM 646 N N . VAL A 1 86 ? 0.701 -6.732 -17.323 1.00 83.44 86 VAL A N 1
ATOM 647 C CA . VAL A 1 86 ? 1.018 -8.132 -17.653 1.00 83.44 86 VAL A CA 1
ATOM 648 C C . VAL A 1 86 ? 1.331 -8.300 -19.138 1.00 83.44 86 VAL A C 1
ATOM 650 O O . VAL A 1 86 ? 2.280 -9.002 -19.486 1.00 83.44 86 VAL A O 1
ATOM 653 N N . ARG A 1 87 ? 0.580 -7.643 -20.035 1.00 83.00 87 ARG A N 1
ATOM 654 C CA . ARG A 1 87 ? 0.881 -7.689 -21.477 1.00 83.00 87 ARG A CA 1
ATOM 655 C C . ARG A 1 87 ? 2.270 -7.146 -21.784 1.00 83.00 87 ARG A C 1
ATOM 657 O O . ARG A 1 87 ? 2.995 -7.756 -22.564 1.00 83.00 87 ARG A O 1
ATOM 664 N N . THR A 1 88 ? 2.626 -6.021 -21.172 1.00 79.25 88 THR A N 1
ATOM 665 C CA . THR A 1 88 ? 3.894 -5.339 -21.451 1.00 79.25 88 THR A CA 1
ATOM 666 C C . THR A 1 88 ? 5.085 -6.158 -20.945 1.00 79.25 88 THR A C 1
ATOM 668 O O . THR A 1 88 ? 6.033 -6.374 -21.696 1.00 79.25 88 THR A O 1
ATOM 671 N N . THR A 1 89 ? 4.997 -6.717 -19.732 1.00 81.69 89 THR A N 1
ATOM 672 C CA . THR A 1 89 ? 6.045 -7.592 -19.164 1.00 81.69 89 THR A CA 1
ATOM 673 C C . THR A 1 89 ? 6.177 -8.917 -19.910 1.00 81.69 89 THR A C 1
ATOM 675 O O . THR A 1 89 ? 7.288 -9.346 -20.212 1.00 81.69 89 THR A O 1
ATOM 678 N N . THR A 1 90 ? 5.059 -9.557 -20.265 1.00 81.62 90 THR A N 1
ATOM 679 C CA . THR A 1 90 ? 5.086 -10.832 -21.006 1.00 81.62 90 THR A CA 1
ATOM 680 C C . THR A 1 90 ? 5.720 -10.663 -22.388 1.00 81.62 90 THR A C 1
ATOM 682 O O . THR A 1 90 ? 6.527 -11.491 -22.808 1.00 81.62 90 THR A O 1
ATOM 685 N N . PHE A 1 91 ? 5.386 -9.578 -23.093 1.00 84.00 91 PHE A N 1
ATOM 686 C CA . PHE A 1 91 ? 5.966 -9.270 -24.399 1.00 84.00 91 PHE A CA 1
ATOM 687 C C . PHE A 1 91 ? 7.475 -9.003 -24.310 1.00 84.00 91 PHE A C 1
ATOM 689 O O . PHE A 1 91 ? 8.241 -9.529 -25.115 1.00 84.00 91 PHE A O 1
ATOM 696 N N . PHE A 1 92 ? 7.908 -8.239 -23.304 1.00 79.75 92 PHE A N 1
ATOM 697 C CA . PHE A 1 92 ? 9.322 -7.952 -23.072 1.00 79.75 92 PHE A CA 1
ATOM 698 C C . PHE A 1 92 ? 10.135 -9.218 -22.761 1.00 79.75 92 PHE A C 1
ATOM 700 O O . PHE A 1 92 ? 11.181 -9.444 -23.367 1.00 79.75 92 PHE A O 1
ATOM 707 N N . PHE A 1 93 ? 9.619 -10.097 -21.896 1.00 79.81 93 PHE A N 1
ATOM 708 C CA . PHE A 1 93 ? 10.270 -11.369 -21.567 1.00 79.81 93 PHE A CA 1
ATOM 709 C C . PHE A 1 93 ? 10.466 -12.267 -22.800 1.00 79.81 93 PHE A C 1
ATOM 711 O O . PHE A 1 93 ? 11.503 -12.915 -22.952 1.00 79.81 93 PHE A O 1
ATOM 718 N N . MET A 1 94 ? 9.493 -12.281 -23.715 1.00 81.19 94 MET A N 1
ATOM 719 C CA . MET A 1 94 ? 9.609 -13.035 -24.963 1.00 81.19 94 MET A CA 1
ATOM 720 C C . MET A 1 94 ? 10.655 -12.442 -25.918 1.00 81.19 94 MET A C 1
ATOM 722 O O . MET A 1 94 ? 11.365 -13.205 -26.565 1.00 81.19 94 MET A O 1
ATOM 726 N N . LEU A 1 95 ? 10.795 -11.112 -25.976 1.00 74.50 95 LEU A N 1
ATOM 727 C CA . LEU A 1 95 ? 11.806 -10.438 -26.801 1.00 74.50 95 LEU A CA 1
ATOM 728 C C . LEU A 1 95 ? 13.238 -10.694 -26.303 1.00 74.50 95 LEU A C 1
ATOM 730 O O . LEU A 1 95 ? 14.153 -10.775 -27.110 1.00 74.50 95 LEU A O 1
ATOM 734 N N . ILE A 1 96 ? 13.437 -10.820 -24.988 1.00 77.62 96 ILE A N 1
ATOM 735 C CA . ILE A 1 96 ? 14.768 -11.025 -24.392 1.00 77.62 96 ILE A CA 1
ATOM 736 C C . ILE A 1 96 ? 15.277 -12.468 -24.531 1.00 77.62 96 ILE A C 1
ATOM 738 O O . ILE A 1 96 ? 16.475 -12.713 -24.429 1.00 77.62 96 ILE A O 1
ATOM 742 N N . THR A 1 97 ? 14.358 -13.420 -24.721 1.00 73.88 97 THR A N 1
ATOM 743 C CA . THR A 1 97 ? 14.656 -14.860 -24.816 1.00 73.88 97 THR A CA 1
ATOM 744 C C . THR A 1 97 ? 14.896 -15.318 -26.266 1.00 73.88 97 THR A C 1
ATOM 746 O O . THR A 1 97 ? 15.411 -16.416 -26.470 1.00 73.88 97 THR A O 1
ATOM 749 N N . ALA A 1 98 ? 14.513 -14.508 -27.260 1.00 64.38 98 ALA A N 1
ATOM 750 C CA . ALA A 1 98 ? 14.662 -14.785 -28.694 1.00 64.38 98 ALA A CA 1
ATOM 751 C C . ALA A 1 98 ? 15.975 -14.219 -29.257 1.00 64.38 98 ALA A C 1
ATOM 753 O O . ALA A 1 98 ? 16.571 -14.904 -30.119 1.00 64.38 98 ALA A O 1
#

Organism: Aegilops tauschii subsp. strangulata (NCBI:txid200361)

Radius of gyration: 20.03 Å; Cα contacts (8 Å, |Δi|>4): 39; chains: 1; bounding box: 39×33×49 Å

Sequence (98 aa):
AGCKTAISNVVMAIVVMLTLLLVTPLFKYTPNAILASIIINAVVSLVDYETAYLIWKVDKMDFMALLGAFFGVVFASVEYGLLIAVRTTTFFFMLITA